Protein AF-A0A8H7CCB3-F1 (afdb_monomer_lite)

Foldseek 3Di:
DDDDDDDDDPPDDPPPDDPDPPDPPQPAWDWAQAPVRAIDIDGCPPPDPVRVVVVVVVSVPDRRDDDDDPPDDDDDDPDADPVHDDDPVPDDDDDD

Radius of gyration: 28.65 Å; chains: 1; bounding box: 93×58×49 Å

pLDDT: mean 80.21, std 11.87, range [45.56, 94.88]

Secondary structure (DSSP, 8-state):
-PPPPPPP----PPTT-PPP--PPPPSSEEEEE-TTS-EEEEE-TT--HHHHHHHHHHHHH--SPPP---TT-----SSPPTT----GGGSPPPP-

Sequence (96 aa):
MAAAPAPARTTQLPPGQRPRRIHPPNPQTLRGFYANGRDKVIALNKLEVTGIQQKLRLLLDASGLKIKPLKRRTVESTNEAARGIWSGLHAERPIL

Structure (mmCIF, N/CA/C/O backbone):
data_AF-A0A8H7CCB3-F1
#
_entry.id   AF-A0A8H7CCB3-F1
#
loop_
_atom_site.group_PDB
_atom_site.id
_atom_site.type_symbol
_atom_site.label_atom_id
_atom_site.label_alt_id
_atom_site.label_comp_id
_atom_site.label_asym_id
_atom_site.label_entity_id
_atom_site.label_seq_id
_atom_site.pdbx_PDB_ins_code
_atom_site.Cartn_x
_atom_site.Cartn_y
_atom_site.Cartn_z
_atom_site.occupancy
_atom_site.B_iso_or_equiv
_atom_site.auth_seq_id
_atom_site.auth_comp_id
_atom_site.auth_asym_id
_atom_site.auth_atom_id
_atom_site.pdbx_PDB_model_num
ATOM 1 N N . MET A 1 1 ? -40.824 -46.203 19.726 1.00 45.56 1 MET A N 1
ATOM 2 C CA . MET A 1 1 ? -39.373 -46.493 19.796 1.00 45.56 1 MET A CA 1
ATOM 3 C C . MET A 1 1 ? -38.616 -45.284 19.264 1.00 45.56 1 MET A C 1
ATOM 5 O O . MET A 1 1 ? -38.479 -45.155 18.058 1.00 45.56 1 MET A O 1
ATOM 9 N N . ALA A 1 2 ? -38.219 -44.354 20.135 1.00 48.62 2 ALA A N 1
ATOM 10 C CA . ALA A 1 2 ? -37.419 -43.189 19.753 1.00 48.62 2 ALA A CA 1
ATOM 11 C C . ALA A 1 2 ? -35.944 -43.494 20.043 1.00 48.62 2 ALA A C 1
ATOM 13 O O . ALA A 1 2 ? -35.596 -43.825 21.175 1.00 48.62 2 ALA A O 1
ATOM 14 N N . ALA A 1 3 ? -35.102 -43.450 19.010 1.00 55.28 3 ALA A N 1
ATOM 15 C CA . ALA A 1 3 ? -33.667 -43.670 19.127 1.00 55.28 3 ALA A CA 1
ATOM 16 C C . ALA A 1 3 ? -33.014 -42.493 19.869 1.00 55.28 3 ALA A C 1
ATOM 18 O O . ALA A 1 3 ? -33.186 -41.336 19.485 1.00 55.28 3 ALA A O 1
ATOM 19 N N . ALA A 1 4 ? -32.281 -42.796 20.940 1.00 67.19 4 ALA A N 1
ATOM 20 C CA . ALA A 1 4 ? -31.520 -41.814 21.703 1.00 67.19 4 ALA A CA 1
ATOM 21 C C . ALA A 1 4 ? -30.369 -41.229 20.851 1.00 67.19 4 ALA A C 1
ATOM 23 O O . ALA A 1 4 ? -29.703 -41.987 20.139 1.00 67.19 4 ALA A O 1
ATOM 24 N N . PRO A 1 5 ? -30.101 -39.911 20.910 1.00 68.62 5 PRO A N 1
ATOM 25 C CA . PRO A 1 5 ? -28.998 -39.306 20.172 1.00 68.62 5 PRO A CA 1
ATOM 26 C C . PRO A 1 5 ? -27.644 -39.720 20.770 1.00 68.62 5 PRO A C 1
ATOM 28 O O . PRO A 1 5 ? -27.452 -39.719 21.986 1.00 68.62 5 PRO A O 1
ATOM 31 N N . ALA A 1 6 ? -26.704 -40.082 19.896 1.00 69.75 6 ALA A N 1
ATOM 32 C CA . ALA A 1 6 ? -25.360 -40.524 20.256 1.00 69.75 6 ALA A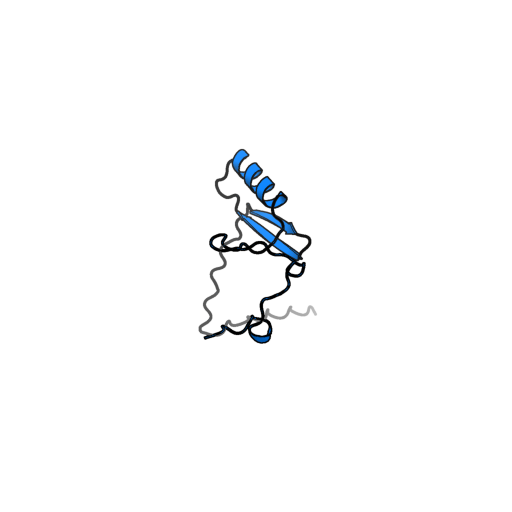 CA 1
ATOM 33 C C . ALA A 1 6 ? -24.587 -39.454 21.062 1.00 69.75 6 ALA A C 1
ATOM 35 O O . ALA A 1 6 ? -24.665 -38.268 20.727 1.00 69.75 6 ALA A O 1
ATOM 36 N N . PRO A 1 7 ? -23.802 -39.838 22.088 1.00 64.88 7 PRO A N 1
ATOM 37 C CA . PRO A 1 7 ? -23.037 -38.885 22.882 1.00 64.88 7 PRO A CA 1
ATOM 38 C C . PRO A 1 7 ? -21.895 -38.273 22.060 1.00 64.88 7 PRO A C 1
ATOM 40 O O . PRO A 1 7 ? -21.152 -38.969 21.363 1.00 64.88 7 PRO A O 1
ATOM 43 N N . ALA A 1 8 ? -21.756 -36.949 22.156 1.00 63.09 8 ALA A N 1
ATOM 44 C CA . ALA A 1 8 ? -20.695 -36.184 21.517 1.00 63.09 8 ALA A CA 1
ATOM 45 C C . ALA A 1 8 ? -19.315 -36.739 21.906 1.00 63.09 8 ALA A C 1
ATOM 47 O O . ALA A 1 8 ? -18.983 -36.857 23.085 1.00 63.09 8 ALA A O 1
ATOM 48 N N . ARG A 1 9 ? -18.501 -37.074 20.899 1.00 50.56 9 ARG A N 1
ATOM 49 C CA . ARG A 1 9 ? -17.115 -37.515 21.087 1.00 50.56 9 ARG A CA 1
ATOM 50 C C . ARG A 1 9 ? -16.30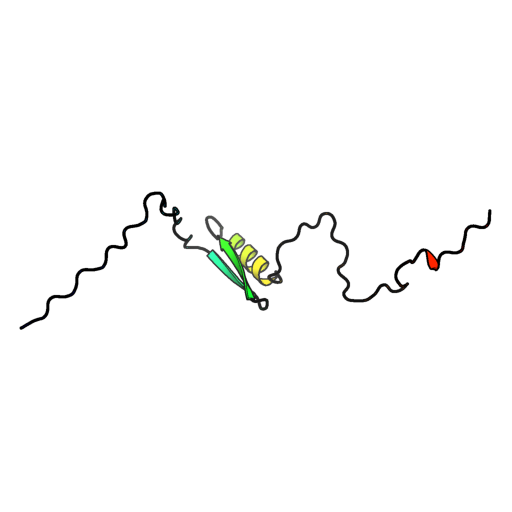7 -36.379 21.716 1.00 50.56 9 ARG A C 1
ATOM 52 O O . ARG A 1 9 ? -15.951 -35.417 21.041 1.00 50.56 9 ARG A O 1
ATOM 59 N N . THR A 1 10 ? -16.007 -36.497 23.005 1.00 58.25 10 THR A N 1
ATOM 60 C CA . THR A 1 10 ? -15.030 -35.654 23.696 1.00 58.25 10 THR A CA 1
ATOM 61 C C . THR A 1 10 ? -13.653 -35.913 23.092 1.00 58.25 10 THR A C 1
ATOM 63 O O . THR A 1 10 ? -12.999 -36.902 23.412 1.00 58.25 10 THR A O 1
ATOM 66 N N . THR A 1 11 ? -13.205 -35.030 22.202 1.00 64.69 11 THR A N 1
ATOM 67 C CA . THR A 1 11 ? -11.803 -34.967 21.783 1.00 64.69 11 THR A CA 1
ATOM 68 C C . THR A 1 11 ? -10.966 -34.626 23.013 1.00 64.69 11 THR A C 1
ATOM 70 O O . THR A 1 11 ? -10.873 -33.463 23.404 1.00 64.69 11 THR A O 1
ATOM 73 N N . GLN A 1 12 ? -10.392 -35.638 23.665 1.00 59.00 12 GLN A N 1
ATOM 74 C CA . GLN A 1 12 ? -9.377 -35.420 24.688 1.00 59.00 12 GLN A CA 1
ATOM 75 C C . GLN A 1 12 ? -8.166 -34.771 24.011 1.00 59.00 12 GLN A C 1
ATOM 77 O O . GLN A 1 12 ? -7.547 -35.356 23.122 1.00 59.00 12 GLN A O 1
ATOM 82 N N . LEU A 1 13 ? -7.862 -33.530 24.392 1.00 65.62 13 LEU A N 1
ATOM 83 C CA . LEU A 1 13 ? -6.633 -32.862 23.978 1.00 65.62 13 LEU A CA 1
ATOM 84 C C . LEU A 1 13 ? -5.437 -33.637 24.561 1.00 65.62 13 LEU A C 1
ATOM 86 O O . LEU A 1 13 ? -5.465 -33.972 25.747 1.00 65.62 13 LEU A O 1
ATOM 90 N N . PRO A 1 14 ? -4.391 -33.921 23.767 1.00 76.56 14 PRO A N 1
ATOM 91 C CA . PRO A 1 14 ? -3.224 -34.645 24.251 1.00 76.56 14 PRO A CA 1
ATOM 92 C C . PRO A 1 14 ? -2.540 -33.880 25.400 1.00 76.56 14 PRO A C 1
ATOM 94 O O . PRO A 1 14 ? -2.438 -32.645 25.345 1.00 76.56 14 PRO A O 1
ATOM 97 N N . PRO A 1 15 ? -2.044 -34.584 26.436 1.00 69.81 15 PRO A N 1
ATOM 98 C CA . PRO A 1 15 ? -1.382 -33.950 27.569 1.00 69.81 15 PRO A CA 1
ATOM 99 C C . PRO A 1 15 ? -0.145 -33.180 27.085 1.00 69.81 15 PRO A C 1
ATOM 101 O O . PRO A 1 15 ? 0.724 -33.728 26.415 1.00 69.81 15 PRO A O 1
ATOM 104 N N . GLY A 1 16 ? -0.089 -31.881 27.392 1.00 69.31 16 GLY A N 1
ATOM 105 C CA . GLY A 1 16 ? 1.028 -30.995 27.033 1.00 69.31 16 GLY A CA 1
ATOM 106 C C . GLY A 1 16 ? 0.712 -29.927 25.982 1.00 69.31 16 GLY A C 1
ATOM 107 O O . GLY A 1 16 ? 1.467 -28.962 25.859 1.00 69.31 16 GLY A O 1
ATOM 108 N N . GLN A 1 17 ? -0.423 -30.007 25.280 1.00 67.06 17 GLN A N 1
ATOM 109 C CA . GLN A 1 17 ? -0.883 -28.894 24.447 1.00 67.06 17 GLN A CA 1
ATOM 110 C C . GLN A 1 17 ? -1.665 -27.889 25.295 1.00 67.06 17 GLN A C 1
ATOM 112 O O . GLN A 1 17 ? -2.851 -28.058 25.570 1.00 67.06 17 GLN A O 1
ATOM 117 N N . ARG A 1 18 ? -0.998 -26.806 25.710 1.00 62.31 18 ARG A N 1
ATOM 118 C CA . ARG A 1 18 ? -1.708 -25.638 26.247 1.00 62.31 18 ARG A CA 1
ATOM 119 C C . ARG A 1 18 ? -2.551 -25.050 25.110 1.00 62.31 18 ARG A C 1
ATOM 121 O O . ARG A 1 18 ? -1.982 -24.794 24.043 1.00 62.31 18 ARG A O 1
ATOM 128 N N . PRO A 1 19 ? -3.863 -24.813 25.294 1.00 70.19 19 PRO A N 1
ATOM 129 C CA . PRO A 1 19 ? -4.648 -24.120 24.285 1.00 70.19 19 PRO A CA 1
ATOM 130 C C . PRO A 1 19 ? -3.965 -22.782 24.006 1.00 70.19 19 PRO A C 1
ATOM 132 O O . PRO A 1 19 ? -3.661 -22.023 24.933 1.00 70.19 19 PRO A O 1
ATOM 135 N N . ARG A 1 20 ? -3.655 -22.507 22.732 1.00 69.94 20 ARG A N 1
ATOM 136 C CA . ARG A 1 20 ? -3.127 -21.194 22.354 1.00 69.94 20 ARG A CA 1
ATOM 137 C C . ARG A 1 20 ? -4.133 -20.166 22.851 1.00 69.94 20 ARG A C 1
ATOM 139 O O . ARG A 1 20 ? -5.314 -20.276 22.542 1.00 69.94 20 ARG A O 1
ATOM 146 N N . ARG A 1 21 ? -3.679 -19.199 23.648 1.00 67.56 21 ARG A N 1
ATOM 147 C CA . ARG A 1 21 ? -4.533 -18.125 24.158 1.00 67.56 21 ARG A CA 1
ATOM 148 C C . ARG A 1 21 ? -4.992 -17.301 22.954 1.00 67.56 21 ARG A C 1
ATOM 150 O O . ARG A 1 21 ? -4.246 -16.455 22.470 1.00 67.56 21 ARG A O 1
ATOM 157 N N . ILE A 1 22 ? -6.172 -17.611 22.419 1.00 68.12 22 ILE A N 1
ATOM 158 C CA . ILE A 1 22 ? -6.762 -16.871 21.305 1.00 68.12 22 ILE A CA 1
ATOM 159 C C . ILE A 1 22 ? -7.187 -15.531 21.896 1.00 68.12 22 ILE A C 1
ATOM 161 O O . ILE A 1 22 ? -8.108 -15.474 22.709 1.00 68.12 22 ILE A O 1
ATOM 165 N N . HIS A 1 23 ? -6.461 -14.461 21.572 1.00 69.12 23 HIS A N 1
ATOM 166 C CA . HIS A 1 23 ? -6.934 -13.128 21.920 1.00 69.12 23 HIS A CA 1
ATOM 167 C C . HIS A 1 23 ? -8.226 -12.888 21.132 1.00 69.12 23 HIS A C 1
ATOM 169 O O . HIS A 1 23 ? -8.239 -13.194 19.933 1.00 69.12 23 HIS A O 1
ATOM 175 N N . PRO A 1 24 ? -9.305 -12.398 21.766 1.00 71.75 24 PRO A N 1
ATOM 176 C CA . PRO A 1 24 ? -10.524 -12.090 21.037 1.00 71.75 24 PRO A CA 1
ATOM 177 C C . PRO A 1 24 ? -10.190 -11.147 19.871 1.00 71.75 24 PRO A C 1
ATOM 179 O O . PRO A 1 24 ? -9.356 -10.248 20.037 1.00 71.75 24 PRO A O 1
ATOM 182 N N . PRO A 1 25 ? -10.770 -11.373 18.680 1.00 67.75 25 PRO A N 1
ATOM 183 C CA . PRO A 1 25 ? -10.497 -10.532 17.528 1.00 67.75 25 PRO A CA 1
ATOM 184 C C . PRO A 1 25 ? -10.891 -9.094 17.862 1.00 67.75 25 PRO A C 1
ATOM 186 O O . PRO A 1 25 ? -11.982 -8.846 18.375 1.00 67.75 25 PRO A O 1
ATOM 189 N N . ASN A 1 26 ? -9.996 -8.144 17.585 1.00 68.25 26 ASN A N 1
ATOM 190 C CA . ASN A 1 26 ? -10.310 -6.732 17.761 1.00 68.25 26 ASN A CA 1
ATOM 191 C C . ASN A 1 26 ? -11.511 -6.389 16.866 1.00 68.25 26 ASN A C 1
ATOM 193 O O . ASN A 1 26 ? -11.381 -6.500 15.645 1.00 68.25 26 ASN A O 1
ATOM 197 N N . PRO A 1 27 ? -12.646 -5.934 17.427 1.00 74.69 27 PRO A N 1
ATOM 198 C CA . PRO A 1 27 ? -13.872 -5.736 16.652 1.00 74.69 27 PRO A CA 1
ATOM 199 C C . PRO A 1 27 ? -13.739 -4.617 15.609 1.00 74.69 27 PRO A C 1
ATOM 201 O O . PRO A 1 27 ? -14.505 -4.556 14.656 1.00 74.69 27 PRO A O 1
ATOM 204 N N . GLN A 1 28 ? -12.757 -3.729 15.780 1.00 85.75 28 GLN A N 1
ATOM 205 C CA . GLN A 1 28 ? -12.556 -2.539 14.960 1.00 85.75 28 GLN A CA 1
ATOM 206 C C . GLN A 1 28 ? -11.260 -2.685 14.159 1.00 85.75 28 GLN A C 1
ATOM 208 O O . GLN A 1 28 ? -10.171 -2.323 14.615 1.00 85.75 28 GLN A O 1
ATOM 213 N N . THR A 1 29 ? -11.36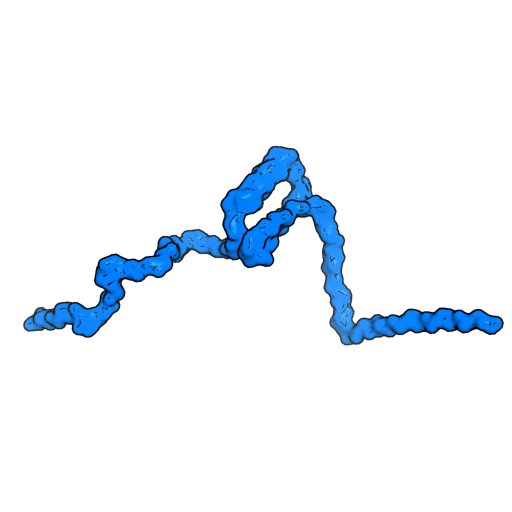7 -3.259 12.964 1.00 89.12 29 THR A N 1
ATOM 214 C CA . THR A 1 29 ? -10.240 -3.462 12.045 1.00 89.12 29 THR A CA 1
ATOM 215 C C . THR A 1 29 ? -10.631 -3.080 10.621 1.00 89.12 29 THR A C 1
ATOM 217 O O . THR A 1 29 ? -11.711 -3.428 10.154 1.00 89.12 29 THR A O 1
ATOM 220 N N . LEU A 1 30 ? -9.731 -2.396 9.910 1.00 91.31 30 LEU A N 1
ATOM 221 C CA . LEU A 1 30 ? -9.809 -2.240 8.457 1.00 91.31 30 LEU A CA 1
ATOM 222 C C . LEU A 1 30 ? -9.029 -3.361 7.792 1.00 91.31 30 LEU A C 1
ATOM 224 O O . LEU A 1 30 ? -7.895 -3.642 8.184 1.00 91.31 30 LEU A O 1
ATOM 228 N N . ARG A 1 31 ? -9.613 -3.953 6.752 1.00 90.38 31 ARG A N 1
ATOM 229 C CA . ARG A 1 31 ? -8.961 -4.964 5.923 1.00 90.38 31 ARG A CA 1
ATOM 230 C C . ARG A 1 31 ? -9.003 -4.533 4.465 1.00 90.38 31 ARG A C 1
ATOM 232 O O . ARG A 1 31 ? -10.076 -4.419 3.886 1.00 90.38 31 ARG A O 1
ATOM 239 N N . GLY A 1 32 ? -7.832 -4.282 3.892 1.00 91.94 32 GLY A N 1
ATOM 240 C CA . GLY A 1 32 ? -7.669 -4.043 2.461 1.00 91.94 32 GLY A CA 1
ATOM 241 C C . GLY A 1 32 ? -7.337 -5.349 1.752 1.00 91.94 32 GLY A C 1
ATOM 242 O O . GLY A 1 32 ? -6.386 -6.027 2.150 1.00 91.94 32 GLY A O 1
ATOM 243 N N . PHE A 1 33 ? -8.107 -5.686 0.721 1.00 93.94 33 PHE A N 1
ATOM 244 C CA . PHE A 1 33 ? -7.837 -6.806 -0.179 1.00 93.94 33 PHE A CA 1
ATOM 245 C C . PHE A 1 33 ? -7.160 -6.276 -1.440 1.00 93.94 33 PHE A C 1
ATOM 247 O O . PHE A 1 33 ? -7.669 -5.354 -2.073 1.00 93.94 33 PHE A O 1
ATOM 254 N N . TYR A 1 34 ? -6.011 -6.842 -1.799 1.00 93.94 34 TYR A N 1
ATOM 255 C CA . TYR A 1 34 ? -5.224 -6.390 -2.943 1.00 93.94 34 TYR A CA 1
ATOM 256 C C . TYR A 1 34 ? -5.255 -7.412 -4.078 1.00 93.94 34 TYR A C 1
ATOM 258 O O . TYR A 1 34 ? -5.347 -8.617 -3.849 1.00 93.94 34 TYR A O 1
ATOM 266 N N . ALA A 1 35 ? -5.093 -6.931 -5.314 1.00 92.44 35 ALA A N 1
ATOM 2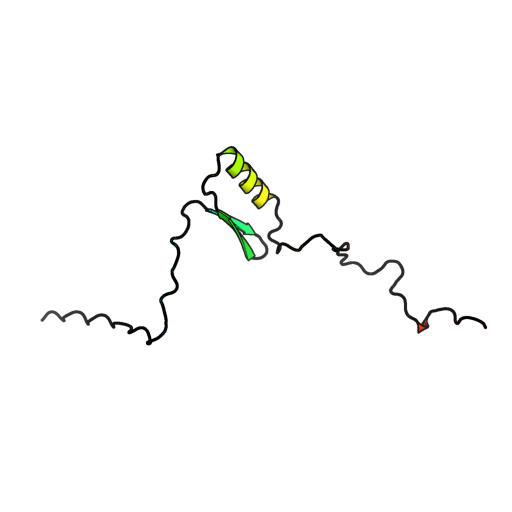67 C CA . ALA A 1 35 ? -5.095 -7.764 -6.522 1.00 92.44 35 ALA A CA 1
ATOM 268 C C . ALA A 1 35 ? -4.011 -8.861 -6.525 1.00 92.44 35 ALA A C 1
ATOM 270 O O . ALA A 1 35 ? -4.143 -9.871 -7.203 1.00 92.44 35 ALA A O 1
ATOM 271 N N . ASN A 1 36 ? -2.951 -8.698 -5.729 1.00 88.88 36 ASN A N 1
ATOM 272 C CA . ASN A 1 36 ? -1.889 -9.690 -5.554 1.00 88.88 36 ASN A CA 1
ATOM 273 C C . ASN A 1 36 ? -2.251 -10.829 -4.571 1.00 88.88 36 ASN A C 1
ATOM 275 O O . ASN A 1 36 ? -1.358 -11.559 -4.140 1.00 88.88 36 ASN A O 1
ATOM 279 N N . GLY A 1 37 ? -3.521 -10.941 -4.164 1.00 89.94 37 GLY A N 1
ATOM 280 C CA . GLY A 1 37 ? -4.022 -11.967 -3.243 1.00 89.94 37 GLY A CA 1
ATOM 281 C C . GLY A 1 37 ? -3.626 -11.754 -1.781 1.00 89.94 37 GLY A C 1
ATOM 282 O O . GLY A 1 37 ? -3.855 -12.627 -0.948 1.00 89.94 37 GLY A O 1
ATOM 283 N N . ARG A 1 38 ? -3.008 -10.615 -1.450 1.00 90.56 38 ARG A N 1
ATOM 284 C CA . ARG A 1 38 ? -2.595 -10.288 -0.081 1.00 90.56 38 ARG A CA 1
ATOM 285 C C . ARG A 1 38 ? -3.637 -9.413 0.585 1.00 90.56 38 ARG A C 1
ATOM 287 O O . ARG A 1 38 ? -4.303 -8.608 -0.063 1.00 90.56 38 ARG A O 1
ATOM 294 N N . ASP A 1 39 ? -3.698 -9.514 1.902 1.00 92.50 39 ASP A N 1
ATOM 295 C CA . ASP A 1 39 ? -4.489 -8.637 2.742 1.00 92.50 39 ASP A CA 1
ATOM 296 C C . ASP A 1 39 ? -3.603 -7.801 3.671 1.00 92.50 39 ASP A C 1
ATOM 298 O O . ASP A 1 39 ? -2.577 -8.258 4.184 1.00 92.50 39 ASP A O 1
ATOM 302 N N . LYS A 1 40 ? -3.995 -6.543 3.884 1.00 92.88 40 LYS A N 1
ATOM 303 C CA . LYS A 1 40 ? -3.431 -5.708 4.952 1.00 92.88 40 LYS A CA 1
ATOM 304 C C . LYS A 1 40 ? -4.522 -5.395 5.956 1.00 92.88 40 LYS A C 1
ATOM 306 O O . LYS A 1 40 ? -5.574 -4.880 5.588 1.00 92.88 40 LYS A O 1
ATOM 311 N N . VAL A 1 41 ? -4.242 -5.700 7.218 1.00 91.56 41 VAL A N 1
ATOM 312 C CA . VAL A 1 41 ? -5.158 -5.486 8.338 1.00 91.56 41 VAL A CA 1
ATOM 313 C C . VAL A 1 41 ? -4.585 -4.404 9.249 1.00 91.56 41 VAL A C 1
ATOM 315 O O . VAL A 1 41 ? -3.434 -4.499 9.675 1.00 91.56 41 VAL A O 1
ATOM 318 N N . ILE A 1 42 ? -5.380 -3.375 9.542 1.00 90.94 42 ILE A N 1
ATOM 319 C CA . ILE A 1 42 ? -5.022 -2.271 10.441 1.00 90.94 42 ILE A CA 1
ATOM 320 C C . ILE A 1 42 ? -6.074 -2.185 11.544 1.00 90.94 42 ILE A C 1
ATOM 322 O O . ILE A 1 42 ? -7.258 -2.014 11.263 1.00 90.94 42 ILE A O 1
ATOM 326 N N . ALA A 1 43 ? -5.646 -2.290 12.802 1.00 90.25 43 ALA A N 1
ATOM 327 C CA . ALA A 1 43 ? -6.526 -2.065 13.944 1.00 90.25 43 ALA A CA 1
ATOM 328 C C . ALA A 1 43 ? -6.865 -0.573 14.077 1.00 90.25 43 ALA A C 1
ATOM 330 O O . ALA A 1 43 ? -5.987 0.281 13.949 1.00 90.25 43 ALA A O 1
ATOM 331 N N . LEU A 1 44 ? -8.139 -0.274 14.332 1.00 89.69 44 LEU A N 1
ATOM 332 C CA . LEU A 1 44 ? -8.654 1.087 14.515 1.00 89.69 44 LEU A CA 1
ATOM 333 C C . LEU A 1 44 ? -8.869 1.457 15.987 1.00 89.69 44 LEU A C 1
ATOM 335 O O . LEU A 1 44 ? -9.490 2.472 16.296 1.00 89.69 44 LEU A O 1
ATOM 339 N N . ASN A 1 45 ? -8.387 0.629 16.911 1.00 86.94 45 ASN A N 1
ATOM 340 C CA . ASN A 1 45 ? -8.587 0.854 18.331 1.00 86.94 45 ASN A CA 1
ATOM 341 C C . ASN A 1 45 ? -7.989 2.205 18.758 1.00 86.94 45 ASN A C 1
ATOM 343 O O . ASN A 1 45 ? -6.813 2.472 18.527 1.00 86.94 45 ASN A O 1
ATOM 347 N N . LYS A 1 46 ? -8.799 3.020 19.445 1.00 84.88 46 LYS A N 1
ATOM 348 C CA . LYS A 1 46 ? -8.401 4.326 20.002 1.00 84.88 46 LYS A CA 1
ATOM 349 C C . LYS A 1 46 ? -8.005 5.383 18.953 1.00 84.88 46 LYS A C 1
ATOM 351 O O . LYS A 1 46 ? -7.240 6.287 19.276 1.00 84.88 46 LYS A O 1
ATOM 356 N N . LEU A 1 47 ? -8.495 5.281 17.715 1.00 87.94 47 LEU A N 1
ATOM 357 C CA . LEU A 1 47 ? -8.318 6.324 16.698 1.00 87.94 47 LEU A CA 1
ATOM 358 C C . LEU A 1 47 ? -9.562 7.209 16.596 1.00 87.94 47 LEU A C 1
ATOM 360 O O . LEU A 1 47 ? -10.686 6.712 16.615 1.00 87.94 47 LEU A O 1
ATOM 364 N N . GLU A 1 48 ? -9.352 8.513 16.434 1.00 91.62 48 GLU A N 1
ATOM 365 C CA . GLU A 1 48 ? -10.412 9.447 16.049 1.00 91.62 48 GLU A CA 1
ATOM 366 C C . GLU A 1 48 ? -10.799 9.281 14.571 1.00 91.62 48 GLU A C 1
ATOM 368 O O . GLU A 1 48 ? -10.072 8.672 13.780 1.00 91.62 48 GLU A O 1
ATOM 373 N N . VAL A 1 49 ? -11.928 9.877 14.173 1.00 88.88 49 VAL A N 1
ATOM 374 C CA . VAL A 1 49 ? -12.469 9.815 12.801 1.00 88.88 49 VAL A CA 1
ATOM 375 C C . VAL A 1 49 ? -11.439 10.262 11.757 1.00 88.88 49 VAL A C 1
ATOM 377 O O . VAL A 1 49 ? -11.261 9.610 10.727 1.00 88.88 49 VAL A O 1
ATOM 380 N N . THR A 1 50 ? -10.693 11.326 12.051 1.00 93.69 50 THR A N 1
ATOM 381 C CA . THR A 1 50 ? -9.608 11.847 11.204 1.00 93.69 50 THR A CA 1
ATOM 382 C C . THR A 1 50 ? -8.477 10.828 11.034 1.00 93.69 50 THR A C 1
ATOM 384 O O . THR A 1 50 ? -7.996 10.600 9.922 1.00 93.69 50 THR A O 1
ATOM 387 N N . GLY A 1 51 ? -8.087 10.150 12.116 1.00 91.50 51 GLY A N 1
ATOM 388 C CA . GLY A 1 51 ? -7.081 9.089 12.100 1.00 91.50 51 GLY A CA 1
ATOM 389 C C . GLY A 1 51 ? -7.533 7.866 11.301 1.00 91.50 51 GLY A C 1
ATOM 390 O O . GLY A 1 51 ? -6.747 7.298 10.539 1.00 91.50 51 GLY A O 1
ATOM 391 N N . ILE A 1 52 ? -8.810 7.491 11.407 1.00 92.44 52 ILE A N 1
ATOM 392 C CA . ILE A 1 52 ? -9.401 6.406 10.612 1.00 92.44 52 ILE A CA 1
ATOM 393 C C . ILE A 1 52 ? -9.329 6.747 9.119 1.00 92.44 52 ILE A C 1
ATOM 395 O O . ILE A 1 52 ? -8.878 5.918 8.326 1.00 92.44 52 ILE A O 1
ATOM 399 N N . GLN A 1 53 ? -9.682 7.978 8.735 1.00 94.31 53 GLN A N 1
ATOM 400 C CA . GLN A 1 53 ? -9.603 8.438 7.346 1.00 94.31 53 GLN A CA 1
ATOM 401 C C . GLN A 1 53 ? -8.167 8.378 6.799 1.00 94.31 53 GLN A C 1
ATOM 403 O O . GLN A 1 53 ? -7.949 7.931 5.672 1.00 94.31 53 GLN A O 1
ATOM 408 N N . GLN A 1 54 ? -7.169 8.762 7.599 1.00 94.88 54 GLN A N 1
ATOM 409 C CA . GLN A 1 54 ? -5.760 8.658 7.205 1.00 94.88 54 GLN A CA 1
ATOM 410 C C . GLN A 1 54 ? -5.316 7.204 7.000 1.00 94.88 54 GLN A C 1
ATOM 412 O O . GLN A 1 54 ? -4.596 6.907 6.046 1.00 94.88 54 GLN A O 1
ATOM 417 N N . LYS A 1 55 ? -5.750 6.274 7.862 1.00 93.50 55 LYS A N 1
ATOM 418 C CA . LYS A 1 55 ? -5.445 4.841 7.705 1.00 93.50 55 LYS A CA 1
ATOM 419 C C . LYS A 1 55 ? -6.138 4.231 6.492 1.00 93.50 55 LYS A C 1
ATOM 421 O O . LYS A 1 55 ? -5.533 3.401 5.816 1.00 93.50 55 LYS A O 1
ATOM 426 N N . LEU A 1 56 ? -7.366 4.655 6.199 1.00 94.19 56 LEU A N 1
ATOM 427 C CA . LEU A 1 56 ? -8.069 4.256 4.985 1.00 94.19 56 LEU A CA 1
ATOM 428 C C . LEU A 1 56 ? -7.305 4.720 3.741 1.00 94.19 56 LEU A C 1
ATOM 430 O O . LEU A 1 56 ? -7.038 3.913 2.854 1.00 94.19 56 LEU A O 1
ATOM 434 N N . ARG A 1 57 ? -6.876 5.987 3.715 1.00 94.81 57 ARG A N 1
ATOM 435 C CA . ARG A 1 57 ? -6.066 6.533 2.619 1.00 94.81 57 ARG A CA 1
ATOM 436 C C . ARG A 1 57 ? -4.748 5.775 2.449 1.00 94.81 57 ARG A C 1
ATOM 438 O O . ARG A 1 57 ? -4.424 5.365 1.344 1.00 94.81 57 ARG A O 1
ATOM 445 N N . LEU A 1 58 ? -4.060 5.466 3.549 1.00 93.69 58 LEU A N 1
ATOM 446 C CA . LEU A 1 58 ? -2.850 4.638 3.534 1.00 93.69 58 LEU A CA 1
ATOM 447 C C . LEU A 1 58 ? -3.085 3.242 2.930 1.00 93.69 58 LEU A C 1
ATOM 449 O O . LEU A 1 58 ? -2.212 2.722 2.238 1.00 93.69 58 LEU A O 1
ATOM 453 N N . LEU A 1 59 ? -4.227 2.608 3.217 1.00 93.06 59 LEU A N 1
ATOM 454 C CA . LEU A 1 59 ? -4.569 1.304 2.643 1.00 93.06 59 LEU A CA 1
ATOM 455 C C . LEU A 1 59 ? -4.841 1.397 1.139 1.00 93.06 59 LEU A C 1
ATOM 457 O O . LEU A 1 59 ? -4.408 0.499 0.416 1.00 93.06 59 LEU A O 1
ATOM 461 N N . LEU A 1 60 ? -5.516 2.457 0.687 1.00 92.06 60 LEU A N 1
ATOM 462 C CA . LEU A 1 60 ? -5.812 2.700 -0.729 1.00 92.06 60 LEU A CA 1
ATOM 463 C C . LEU A 1 60 ? -4.551 3.021 -1.539 1.00 92.06 60 LEU A C 1
ATOM 465 O O . LEU A 1 60 ? -4.361 2.461 -2.613 1.00 92.06 60 LEU A O 1
ATOM 469 N N . ASP A 1 61 ? -3.664 3.856 -0.999 1.00 93.00 61 ASP A N 1
ATOM 470 C CA . ASP A 1 61 ? -2.424 4.265 -1.671 1.00 93.00 61 ASP A CA 1
ATOM 471 C C . ASP A 1 61 ? -1.364 3.139 -1.692 1.00 93.00 61 ASP A C 1
ATOM 473 O O . ASP A 1 61 ? -0.370 3.201 -2.418 1.00 93.00 61 ASP A O 1
ATOM 477 N N . ALA A 1 62 ? -1.536 2.087 -0.885 1.00 91.50 62 ALA A N 1
ATOM 478 C CA . ALA A 1 62 ? -0.594 0.977 -0.811 1.00 91.50 62 ALA A CA 1
ATOM 479 C C . ALA A 1 62 ? -0.806 -0.055 -1.934 1.00 91.50 62 ALA A C 1
ATOM 481 O O . ALA A 1 62 ? -1.912 -0.484 -2.220 1.00 91.50 62 ALA A O 1
ATOM 482 N N . SER A 1 63 ? 0.281 -0.602 -2.481 1.00 85.44 63 SER A N 1
ATOM 483 C CA . SER A 1 63 ? 0.243 -1.631 -3.540 1.00 85.44 63 SER A CA 1
ATOM 484 C C . SER A 1 63 ? 0.022 -3.073 -3.051 1.00 85.44 63 SER A C 1
ATOM 486 O O . SER A 1 63 ? 0.222 -4.033 -3.793 1.00 85.44 63 SER A O 1
ATOM 488 N N . GLY A 1 64 ? -0.283 -3.279 -1.767 1.00 89.44 64 GLY A N 1
ATOM 489 C CA . GLY A 1 64 ? -0.401 -4.629 -1.198 1.00 89.44 64 GLY A CA 1
ATOM 490 C C . GLY A 1 64 ? 0.928 -5.379 -1.003 1.00 89.44 64 GLY A C 1
ATOM 491 O O . GLY A 1 64 ? 0.934 -6.464 -0.427 1.00 89.44 64 GLY A O 1
ATOM 492 N N . LEU A 1 65 ? 2.071 -4.843 -1.448 1.00 89.12 65 LEU A N 1
ATOM 493 C CA . LEU A 1 65 ? 3.370 -5.520 -1.344 1.00 89.12 65 LEU A CA 1
ATOM 494 C C . LEU A 1 65 ? 3.876 -5.624 0.108 1.00 89.12 65 LEU A C 1
ATOM 496 O O . LEU A 1 65 ? 3.514 -4.824 0.984 1.00 89.12 65 LEU A O 1
ATOM 500 N N . LYS A 1 66 ? 4.753 -6.615 0.351 1.00 89.00 66 LYS A N 1
ATOM 501 C CA . LYS A 1 66 ? 5.455 -6.796 1.634 1.00 89.00 66 LYS A CA 1
ATOM 502 C C . LYS A 1 66 ? 6.311 -5.564 1.925 1.00 89.00 66 LYS A C 1
ATOM 504 O O . LYS A 1 66 ? 7.063 -5.118 1.060 1.00 89.00 66 LYS A O 1
ATOM 509 N N . ILE A 1 67 ? 6.226 -5.062 3.155 1.00 88.06 67 ILE A N 1
ATOM 510 C CA . ILE A 1 67 ? 7.041 -3.937 3.617 1.00 88.06 67 ILE A CA 1
ATOM 511 C C . ILE A 1 67 ? 8.509 -4.377 3.619 1.00 88.06 67 ILE A C 1
ATOM 513 O O . ILE A 1 67 ? 8.867 -5.366 4.261 1.00 88.06 67 ILE A O 1
ATOM 517 N N . LYS A 1 68 ? 9.342 -3.653 2.869 1.00 86.06 68 LYS A N 1
ATOM 518 C CA . LYS A 1 68 ? 10.795 -3.833 2.813 1.00 86.06 68 LYS A CA 1
ATOM 519 C C . LYS A 1 68 ? 11.462 -2.573 3.384 1.00 86.06 68 LYS A C 1
ATOM 521 O O . LYS A 1 68 ? 10.978 -1.476 3.102 1.00 86.06 68 LYS A O 1
ATOM 526 N N . PRO A 1 69 ? 12.538 -2.695 4.177 1.00 85.12 69 PRO A N 1
ATOM 527 C CA . PRO A 1 69 ? 13.258 -1.536 4.700 1.00 85.12 69 PRO A CA 1
ATOM 528 C C . PRO A 1 69 ? 13.929 -0.744 3.566 1.00 85.12 69 PRO A C 1
ATOM 530 O O . PRO A 1 69 ? 14.462 -1.330 2.627 1.00 85.12 69 PRO A O 1
ATOM 533 N N . LEU A 1 70 ? 13.936 0.589 3.674 1.00 82.25 70 LEU A N 1
ATOM 534 C CA . LEU A 1 70 ? 14.417 1.485 2.610 1.00 82.25 70 LEU A CA 1
ATOM 535 C C . LEU A 1 70 ? 15.938 1.737 2.634 1.00 82.25 70 LEU A C 1
ATOM 537 O O . LEU A 1 70 ? 16.479 2.315 1.703 1.00 82.25 70 LEU A O 1
ATOM 541 N N . LYS A 1 71 ? 16.649 1.292 3.679 1.00 80.75 71 LYS A N 1
ATOM 542 C CA . LYS A 1 71 ? 18.028 1.730 3.984 1.00 80.75 71 LYS A CA 1
ATOM 543 C C . LYS A 1 71 ? 19.074 1.500 2.877 1.00 80.75 71 LYS A C 1
ATOM 545 O O . LYS A 1 71 ? 20.102 2.162 2.911 1.00 80.75 71 LYS A O 1
ATOM 550 N N . ARG A 1 72 ? 18.870 0.563 1.944 1.00 74.06 72 ARG A N 1
ATOM 551 C CA . ARG A 1 72 ? 19.827 0.238 0.861 1.00 74.06 72 ARG A CA 1
ATOM 552 C C . ARG A 1 72 ? 19.136 -0.247 -0.419 1.00 74.06 72 ARG A C 1
ATOM 554 O O . ARG A 1 72 ? 19.635 -1.148 -1.086 1.00 74.06 72 ARG A O 1
ATOM 561 N N . ARG A 1 73 ? 17.940 0.260 -0.724 1.00 68.50 73 ARG A N 1
ATOM 562 C CA . ARG A 1 73 ? 17.191 -0.237 -1.883 1.00 68.50 73 ARG A CA 1
ATOM 563 C C . ARG A 1 73 ? 17.558 0.547 -3.141 1.00 68.50 73 ARG A C 1
ATOM 565 O O . ARG A 1 73 ? 17.154 1.694 -3.289 1.00 68.50 73 ARG A O 1
ATOM 572 N N . THR A 1 74 ? 18.313 -0.095 -4.025 1.00 71.19 74 THR A N 1
ATOM 573 C CA . THR A 1 74 ? 18.549 0.366 -5.398 1.00 71.19 74 THR A CA 1
ATOM 574 C C . THR A 1 74 ? 17.247 0.309 -6.201 1.00 71.19 74 THR A C 1
ATOM 576 O O . THR A 1 74 ? 16.323 -0.431 -5.853 1.00 71.19 74 THR A O 1
ATOM 579 N N . VAL A 1 75 ? 17.162 1.109 -7.265 1.00 79.19 75 VAL A N 1
ATOM 580 C CA . VAL A 1 75 ? 16.082 1.042 -8.255 1.00 79.19 75 VAL A CA 1
ATOM 581 C C . VAL A 1 75 ? 15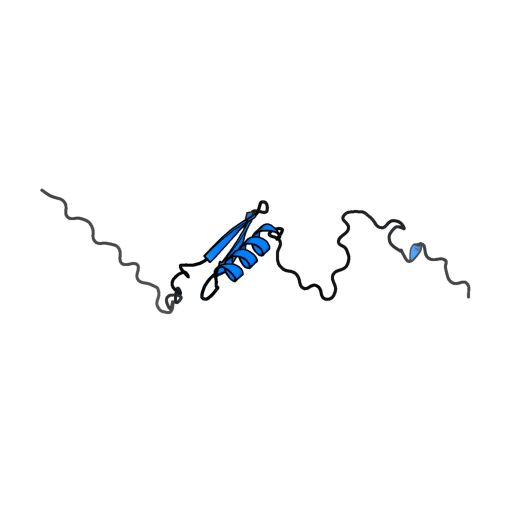.963 -0.393 -8.779 1.00 79.19 75 VAL A C 1
ATOM 583 O O . VAL A 1 75 ? 16.940 -0.964 -9.255 1.00 79.19 75 VAL A O 1
ATOM 586 N N . GLU A 1 76 ? 14.769 -0.976 -8.676 1.00 80.25 76 GLU A N 1
ATOM 587 C CA . GLU A 1 76 ? 14.469 -2.284 -9.263 1.00 80.25 76 GLU A CA 1
ATOM 588 C C . GLU A 1 76 ? 14.125 -2.050 -10.737 1.00 80.25 76 GLU A C 1
ATOM 590 O O . GLU A 1 76 ? 13.039 -1.563 -11.051 1.00 80.25 76 G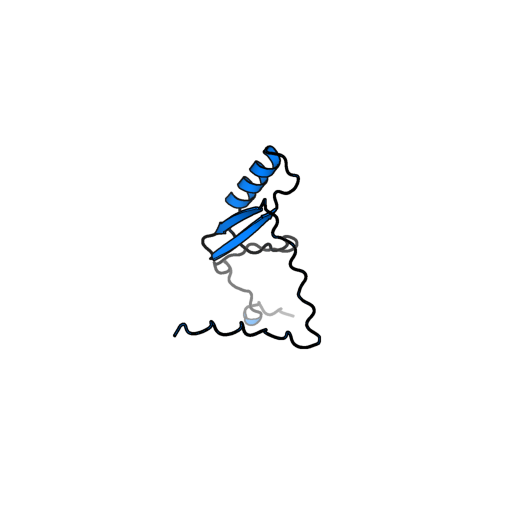LU A O 1
ATOM 595 N N . SER A 1 77 ? 15.065 -2.343 -11.630 1.00 80.62 77 SER A N 1
ATOM 596 C CA . SER A 1 77 ? 14.833 -2.320 -13.074 1.00 80.62 77 SER A CA 1
ATOM 597 C C . SER A 1 77 ? 14.529 -3.733 -13.551 1.00 80.62 77 SER A C 1
ATOM 599 O O . SER A 1 77 ? 15.243 -4.671 -13.205 1.00 80.62 77 SER A O 1
ATOM 601 N N . THR A 1 78 ? 13.486 -3.892 -14.361 1.00 84.19 78 THR A N 1
ATOM 602 C CA . THR A 1 78 ? 13.265 -5.127 -15.134 1.00 84.19 78 THR A CA 1
ATOM 603 C C . THR A 1 78 ? 14.107 -5.136 -16.413 1.00 84.19 78 THR A C 1
ATOM 605 O O . THR A 1 78 ? 14.312 -6.186 -17.010 1.00 84.19 78 THR A O 1
ATOM 608 N N . ASN A 1 79 ? 14.616 -3.973 -16.823 1.00 84.25 79 ASN A N 1
ATOM 609 C CA . ASN A 1 79 ? 15.420 -3.805 -18.023 1.00 84.25 79 ASN A CA 1
ATOM 610 C C . ASN A 1 79 ? 16.896 -4.084 -17.735 1.00 84.25 79 ASN A C 1
ATOM 612 O O . ASN A 1 79 ? 17.402 -3.759 -16.655 1.00 84.25 79 ASN A O 1
ATOM 616 N N . GLU A 1 80 ? 17.575 -4.628 -18.743 1.00 82.56 80 GLU A N 1
ATOM 617 C CA . GLU A 1 80 ? 19.014 -4.876 -18.735 1.00 82.56 80 GLU A CA 1
ATOM 618 C C . GLU A 1 80 ? 19.830 -3.580 -18.600 1.00 82.56 80 GLU A C 1
ATOM 620 O O . GLU A 1 80 ? 19.362 -2.473 -18.886 1.00 82.56 80 GLU A O 1
ATOM 625 N N . ALA A 1 81 ? 21.079 -3.715 -18.147 1.00 83.44 81 ALA A N 1
ATOM 626 C CA . ALA A 1 81 ? 21.987 -2.586 -17.997 1.00 83.44 81 ALA A CA 1
ATOM 627 C C . ALA A 1 81 ? 22.325 -1.973 -19.366 1.00 83.44 81 ALA A C 1
ATOM 629 O O . ALA A 1 81 ? 22.825 -2.661 -20.251 1.00 83.44 81 ALA A O 1
ATOM 630 N N . ALA A 1 82 ? 22.143 -0.657 -19.512 1.00 84.38 82 ALA A N 1
ATOM 631 C CA . ALA A 1 82 ? 22.344 0.048 -20.785 1.00 84.38 82 ALA A CA 1
ATOM 632 C C . ALA A 1 82 ? 23.758 -0.095 -21.387 1.00 84.38 82 ALA A C 1
ATOM 634 O O . ALA A 1 82 ? 23.928 0.055 -22.591 1.00 84.38 82 ALA A O 1
ATOM 635 N N . ARG A 1 83 ? 24.778 -0.358 -20.559 1.00 85.31 83 ARG A N 1
ATOM 636 C CA . ARG A 1 83 ? 26.181 -0.535 -20.982 1.00 85.31 83 ARG A CA 1
ATOM 637 C C . ARG A 1 83 ? 26.660 -1.989 -20.888 1.00 85.31 83 ARG A C 1
ATOM 639 O O . ARG A 1 83 ? 27.858 -2.238 -20.964 1.00 85.31 83 ARG A O 1
ATOM 646 N N . GLY A 1 84 ? 25.740 -2.934 -20.691 1.00 84.19 84 GLY A N 1
ATOM 647 C CA . GLY A 1 84 ? 26.072 -4.311 -20.341 1.00 84.19 84 GLY A CA 1
ATOM 648 C C . GLY A 1 84 ? 26.639 -4.441 -18.924 1.00 84.19 84 GLY A C 1
ATOM 649 O O . GLY A 1 84 ? 26.755 -3.467 -18.174 1.00 84.19 84 GLY A O 1
ATOM 650 N N . ILE A 1 85 ? 26.963 -5.673 -18.539 1.00 83.81 85 ILE A N 1
ATOM 651 C CA . ILE A 1 85 ? 27.634 -5.980 -17.273 1.00 83.81 85 ILE A CA 1
ATOM 652 C C . ILE A 1 85 ? 29.136 -6.069 -17.536 1.00 83.81 85 ILE A C 1
ATOM 654 O O . ILE A 1 85 ? 29.566 -6.680 -18.512 1.00 83.81 85 ILE A O 1
ATOM 658 N N . TRP A 1 86 ? 29.940 -5.462 -16.662 1.00 82.75 86 TRP A N 1
ATOM 659 C CA . TRP A 1 86 ? 31.394 -5.560 -16.752 1.00 82.75 86 TRP A CA 1
ATOM 660 C C . TRP A 1 86 ? 31.858 -7.022 -16.638 1.00 82.75 86 TRP A C 1
ATOM 662 O O . TRP A 1 86 ? 31.395 -7.760 -15.769 1.00 82.75 86 TRP A O 1
ATOM 672 N N . SER A 1 87 ? 32.807 -7.418 -17.488 1.00 82.12 87 SER A N 1
ATOM 673 C CA . SER A 1 87 ? 33.478 -8.721 -17.445 1.00 82.12 87 SER A CA 1
ATOM 674 C C . SER A 1 87 ? 34.989 -8.516 -17.490 1.00 82.12 87 SER A C 1
ATOM 676 O O . SER A 1 87 ? 35.494 -7.809 -18.363 1.00 82.12 87 SER A O 1
ATOM 678 N N . GLY A 1 88 ? 35.724 -9.169 -16.585 1.00 83.50 88 GLY A N 1
ATOM 679 C CA . GLY A 1 88 ? 37.186 -9.066 -16.503 1.00 83.50 88 GLY A CA 1
ATOM 680 C C . GLY A 1 88 ? 37.930 -9.585 -17.738 1.00 83.50 88 GLY A C 1
ATOM 681 O O . GLY A 1 88 ? 39.076 -9.207 -17.951 1.00 83.50 88 GLY A O 1
ATOM 682 N N . LEU A 1 89 ? 37.280 -10.395 -18.584 1.00 79.88 89 LEU A N 1
ATOM 683 C CA . LEU A 1 89 ? 37.838 -10.852 -19.865 1.00 79.88 89 LEU A CA 1
ATOM 684 C C . LEU A 1 89 ? 37.812 -9.769 -20.954 1.00 79.88 89 LEU A C 1
ATOM 686 O O . LEU A 1 89 ? 38.528 -9.885 -21.944 1.00 79.88 89 LEU A O 1
ATOM 690 N N . HIS A 1 90 ? 36.984 -8.737 -20.782 1.00 76.38 90 HIS A N 1
ATOM 691 C CA . HIS A 1 90 ? 36.864 -7.607 -21.707 1.00 76.38 90 HIS A CA 1
ATOM 692 C C . HIS A 1 90 ? 37.602 -6.359 -21.211 1.00 76.38 90 HIS A C 1
ATOM 694 O O . HIS A 1 90 ? 37.544 -5.319 -21.863 1.00 76.38 90 HIS A O 1
ATOM 700 N N . ALA A 1 91 ? 38.274 -6.439 -20.058 1.00 77.00 91 ALA A N 1
ATOM 701 C CA . ALA A 1 91 ? 39.087 -5.344 -19.560 1.00 77.00 91 ALA A CA 1
ATOM 702 C C . ALA A 1 91 ? 40.388 -5.257 -20.367 1.00 77.00 91 ALA A C 1
ATOM 704 O O . ALA A 1 91 ? 41.052 -6.269 -20.603 1.00 77.00 91 ALA A O 1
ATOM 705 N N . GLU A 1 92 ? 40.747 -4.042 -20.781 1.00 74.00 92 GLU A N 1
ATOM 706 C CA . GLU A 1 92 ? 42.042 -3.773 -21.393 1.00 74.00 92 GLU A CA 1
ATOM 707 C C . GLU A 1 92 ? 43.141 -4.237 -20.428 1.00 74.00 92 GLU A C 1
ATOM 709 O O . GLU A 1 92 ? 43.143 -3.889 -19.242 1.00 74.00 92 GLU A O 1
ATOM 714 N N . ARG A 1 93 ? 44.019 -5.124 -20.906 1.00 74.06 93 ARG A N 1
ATOM 715 C CA . ARG A 1 93 ? 45.063 -5.712 -20.068 1.00 74.06 93 ARG A CA 1
ATOM 716 C C . ARG A 1 93 ? 46.027 -4.580 -19.687 1.00 74.06 93 ARG A C 1
ATOM 718 O O . ARG A 1 93 ? 46.507 -3.911 -20.601 1.00 74.06 93 ARG A O 1
ATOM 725 N N . PRO A 1 94 ? 46.323 -4.352 -18.392 1.00 75.50 94 PRO A N 1
ATOM 726 C CA . PRO A 1 94 ? 47.268 -3.313 -18.008 1.00 75.50 94 PRO A CA 1
ATOM 727 C C . PRO A 1 94 ? 48.609 -3.607 -18.681 1.00 75.50 94 PRO A C 1
ATOM 729 O O . PRO A 1 94 ? 49.171 -4.688 -18.492 1.00 75.50 94 PRO A O 1
ATOM 732 N N . ILE A 1 95 ? 49.081 -2.678 -19.506 1.00 74.75 95 ILE A N 1
ATOM 733 C CA . ILE A 1 95 ? 50.450 -2.692 -20.017 1.00 74.75 95 ILE A CA 1
ATOM 734 C C . ILE A 1 95 ? 51.371 -2.272 -18.868 1.00 74.75 95 ILE A C 1
ATOM 736 O O . ILE A 1 95 ? 51.189 -1.196 -18.296 1.00 74.75 95 ILE A O 1
ATOM 740 N N . LEU A 1 96 ? 52.274 -3.179 -18.482 1.00 66.50 96 LEU A N 1
ATOM 741 C CA . LEU A 1 96 ? 53.346 -2.941 -17.510 1.00 66.50 96 LEU A CA 1
ATOM 742 C C . LEU A 1 96 ? 54.502 -2.185 -18.164 1.00 66.50 96 LEU A C 1
ATOM 744 O O . LEU A 1 96 ? 54.814 -2.516 -19.332 1.00 66.50 96 LEU A O 1
#